Protein AF-A0A2N0NR80-F1 (afdb_monomer_lite)

Organism: NCBI:txid588596

pLDDT: mean 89.09, std 10.94, range [49.19, 98.25]

Sequence (131 aa):
MANRFVSSTKETILEFQNASRNINTDKSNNVWMSLFIKFREARGYSIEIIELDNKTLSDQLEQFLVEIRQSNGHEYKASSLYTGFCALAQGISEIFEKIRVVNLFDISQFKSLHRTLDGHMKSIADQRKNN

InterPro domains:
  IPR057926 QRICH1-like domain [PF25561] (45-122)

Foldseek 3Di:
DDDPDDDDDPVNVVVVVVVVDDPVLVVLLCVLVVLLVVLCVVVVPPDDPLPDDLVRNLVSLLVSLQCDDDPVRHDDALVSSVSSVVSPQVNSQVVNVVPDGDGCPPCVRNVVSVVSSVVVNVVNVVVVVVD

Secondary structure (DSSP, 8-state):
---S--PPPHHHHHHHHHHH--HHHHHHHHHHHHHHHHHHHHTT--S-GGG--HHHHHHHHHHHHHH---TTSPPPPHHHHHHHHHHHHHHHHHHHTTT----TT-TTTSHHHHHHHHHHHHHHHHHTT--

Radius of gyration: 17.57 Å; chains: 1; bounding box: 47×41×37 Å

Structure (mmCIF, N/CA/C/O backbone):
data_AF-A0A2N0NR80-F1
#
_entry.id   AF-A0A2N0NR80-F1
#
loop_
_atom_site.group_PDB
_atom_site.id
_atom_site.type_symbol
_atom_site.label_atom_id
_atom_site.label_alt_id
_atom_site.label_comp_id
_atom_site.label_asym_id
_atom_site.label_entity_id
_atom_site.label_seq_id
_atom_site.pdbx_PDB_ins_code
_atom_site.Cartn_x
_atom_site.Cartn_y
_atom_site.Cartn_z
_atom_site.occupancy
_atom_site.B_iso_or_equiv
_atom_site.auth_seq_id
_atom_site.auth_comp_id
_atom_site.auth_asym_id
_atom_site.auth_atom_id
_atom_site.pdbx_PDB_model_num
ATOM 1 N N . MET A 1 1 ? 30.345 26.026 14.155 1.00 56.59 1 MET A N 1
ATOM 2 C CA . MET A 1 1 ? 29.546 24.869 13.689 1.00 56.59 1 MET A CA 1
ATOM 3 C C . MET A 1 1 ? 28.207 25.396 13.214 1.00 56.59 1 MET A C 1
ATOM 5 O O . MET A 1 1 ? 27.582 26.127 13.970 1.00 56.59 1 MET A O 1
ATOM 9 N N . ALA A 1 2 ? 27.787 25.096 11.984 1.00 71.31 2 ALA A N 1
ATOM 10 C CA . ALA A 1 2 ? 26.439 25.448 11.544 1.00 71.31 2 ALA A CA 1
ATOM 11 C C . ALA A 1 2 ? 25.423 24.637 12.362 1.00 71.31 2 ALA A C 1
ATOM 13 O O . ALA A 1 2 ? 25.539 23.412 12.449 1.00 71.31 2 ALA A O 1
ATOM 14 N N . ASN A 1 3 ? 24.470 25.320 12.997 1.00 79.19 3 ASN A N 1
ATOM 15 C CA . ASN A 1 3 ? 23.375 24.657 13.690 1.00 79.19 3 ASN A CA 1
ATOM 16 C C . ASN A 1 3 ? 22.467 24.003 12.638 1.00 79.19 3 ASN A C 1
ATOM 18 O O . ASN A 1 3 ? 22.016 24.671 11.711 1.00 79.19 3 ASN A O 1
ATOM 22 N N . ARG A 1 4 ? 22.228 22.693 12.764 1.00 86.88 4 ARG A N 1
ATOM 23 C CA . ARG A 1 4 ? 21.366 21.932 11.843 1.00 86.88 4 ARG A CA 1
ATOM 24 C C . ARG A 1 4 ? 19.874 22.227 12.044 1.00 86.88 4 ARG A C 1
ATOM 26 O O . ARG A 1 4 ? 19.065 21.750 11.256 1.00 86.88 4 ARG A O 1
ATOM 33 N N . PHE A 1 5 ? 19.517 22.989 13.080 1.00 85.50 5 PHE A N 1
ATOM 34 C CA . PHE 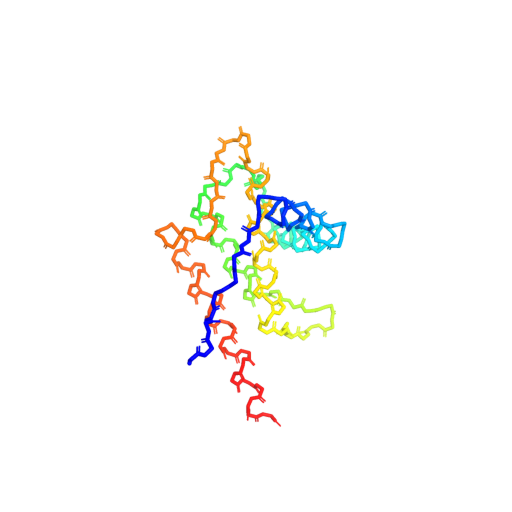A 1 5 ? 18.138 23.292 13.445 1.00 85.50 5 PHE A CA 1
ATOM 35 C C . PHE A 1 5 ? 17.878 24.796 13.430 1.00 85.50 5 PHE A C 1
ATOM 37 O O . PHE A 1 5 ? 18.626 25.576 14.021 1.00 85.50 5 PHE A O 1
ATOM 44 N N . VAL A 1 6 ? 16.780 25.182 12.784 1.00 85.06 6 VAL A N 1
ATOM 45 C CA . VAL A 1 6 ? 16.237 26.542 12.811 1.00 85.06 6 VAL A CA 1
ATOM 46 C C . VAL A 1 6 ? 14.991 26.530 13.693 1.00 85.06 6 VAL A C 1
ATOM 48 O O . V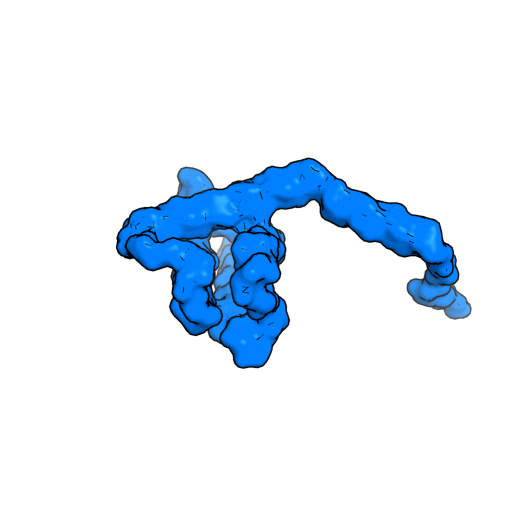AL A 1 6 ? 14.193 25.594 13.629 1.00 85.06 6 VAL A O 1
ATOM 51 N N . SER A 1 7 ? 14.833 27.546 14.539 1.00 84.94 7 SER A N 1
ATOM 52 C CA . SER A 1 7 ? 13.626 27.731 15.347 1.00 84.94 7 SER A CA 1
ATOM 53 C C . 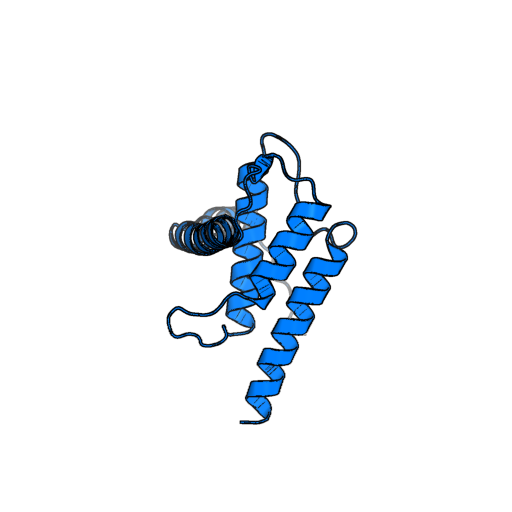SER A 1 7 ? 12.409 27.942 14.443 1.00 84.94 7 SER A C 1
ATOM 55 O O . SER A 1 7 ? 12.429 28.828 13.591 1.00 84.94 7 SER A O 1
ATOM 57 N N . SER A 1 8 ? 11.358 27.149 14.638 1.00 86.69 8 SER A N 1
ATOM 58 C CA . SER A 1 8 ? 10.079 27.273 13.931 1.00 86.69 8 SER A CA 1
ATOM 59 C C . SER A 1 8 ? 9.015 27.913 14.824 1.00 86.69 8 SER A C 1
ATOM 61 O O . SER A 1 8 ? 9.092 27.842 16.053 1.00 86.69 8 SER A O 1
ATOM 63 N N . THR A 1 9 ? 8.016 28.546 14.208 1.00 91.69 9 THR A N 1
ATOM 64 C CA . THR A 1 9 ? 6.840 29.081 14.907 1.00 91.69 9 THR A CA 1
ATOM 65 C C . THR A 1 9 ? 5.643 28.149 14.726 1.00 91.69 9 THR A C 1
ATOM 67 O O . THR A 1 9 ? 5.601 27.318 13.815 1.00 91.69 9 THR A O 1
ATOM 70 N N . LYS A 1 10 ? 4.633 28.294 15.593 1.00 92.31 10 LYS A N 1
ATOM 71 C CA . LYS A 1 10 ? 3.358 27.570 15.444 1.00 92.31 10 LYS A CA 1
ATOM 72 C C . LYS A 1 10 ? 2.669 27.890 14.113 1.00 92.31 10 LYS A C 1
ATOM 74 O O . LYS A 1 10 ? 2.038 27.009 13.543 1.00 92.31 10 LYS A O 1
ATOM 79 N N . GLU A 1 11 ? 2.820 29.118 13.623 1.00 90.94 11 GLU A N 1
ATOM 80 C CA . GLU A 1 11 ? 2.270 29.572 12.341 1.00 90.94 11 GLU A CA 1
ATOM 81 C C . GLU A 1 11 ? 2.907 28.815 11.174 1.00 90.94 11 GLU A C 1
ATOM 83 O O . GLU A 1 11 ? 2.188 28.216 10.384 1.00 90.94 11 GLU A O 1
ATOM 88 N N . THR A 1 12 ? 4.240 28.710 11.134 1.00 89.56 12 THR A N 1
ATOM 89 C CA . THR A 1 12 ? 4.947 27.934 10.101 1.00 89.56 12 THR A CA 1
ATOM 90 C C . THR A 1 12 ? 4.557 26.452 10.120 1.00 89.56 12 THR A C 1
ATOM 92 O O . THR A 1 12 ? 4.426 25.818 9.075 1.00 89.56 12 THR A O 1
ATOM 95 N N . ILE A 1 13 ? 4.334 25.873 11.305 1.00 89.69 13 ILE A N 1
ATOM 96 C CA . ILE A 1 13 ? 3.849 24.488 11.420 1.00 89.69 13 ILE A CA 1
ATOM 97 C C . ILE A 1 13 ? 2.440 24.358 10.825 1.00 89.69 13 ILE A C 1
ATOM 99 O O . ILE A 1 13 ? 2.178 23.415 10.077 1.00 89.69 13 ILE A O 1
ATOM 103 N N . LEU A 1 14 ? 1.546 25.304 11.127 1.00 87.94 14 LEU A N 1
ATOM 104 C CA . LEU A 1 14 ? 0.177 25.312 10.614 1.00 87.94 14 LEU A CA 1
ATOM 105 C C . LEU A 1 14 ? 0.137 25.506 9.089 1.00 87.94 14 LEU A C 1
ATOM 107 O O . LEU A 1 14 ? -0.653 24.856 8.408 1.00 87.94 14 LEU A O 1
ATOM 111 N N . GLU A 1 15 ? 1.018 26.340 8.535 1.00 88.44 15 GLU A N 1
ATOM 112 C CA . GLU A 1 15 ? 1.180 26.507 7.086 1.00 88.44 15 GLU A CA 1
ATOM 113 C C . GLU A 1 15 ? 1.521 25.180 6.401 1.00 88.44 15 GLU A C 1
ATOM 115 O O . GLU A 1 15 ? 0.869 24.811 5.424 1.00 88.44 15 GLU A O 1
ATOM 120 N N . PHE A 1 16 ? 2.477 24.414 6.940 1.00 87.06 16 PHE A N 1
ATOM 121 C CA . PHE A 1 16 ? 2.815 23.098 6.391 1.00 87.06 16 PHE A CA 1
ATOM 122 C C . PHE A 1 16 ? 1.676 22.083 6.530 1.00 87.06 16 PHE A C 1
ATOM 124 O O . PHE A 1 16 ? 1.437 21.302 5.608 1.00 87.06 16 PHE A O 1
ATOM 131 N N . GLN A 1 17 ? 0.942 22.103 7.646 1.00 84.44 17 GLN A N 1
ATOM 132 C CA . GLN A 1 17 ? -0.235 21.248 7.831 1.00 84.44 17 GLN A CA 1
ATOM 133 C C . GLN A 1 17 ? -1.323 21.554 6.794 1.00 84.44 17 GLN A C 1
ATOM 135 O O . GLN A 1 17 ? -1.883 20.632 6.203 1.00 84.44 17 GLN A O 1
ATOM 140 N N . ASN A 1 18 ? -1.573 22.834 6.519 1.00 80.81 18 ASN A N 1
ATOM 141 C CA . ASN A 1 18 ? -2.545 23.260 5.516 1.00 80.81 18 ASN A CA 1
ATOM 142 C C . ASN A 1 18 ? -2.072 22.947 4.088 1.00 80.81 18 ASN A C 1
ATOM 144 O O . ASN A 1 18 ? -2.867 22.507 3.262 1.00 80.81 18 ASN A O 1
ATOM 148 N N . ALA A 1 19 ? -0.776 23.106 3.806 1.00 77.06 19 ALA A N 1
ATOM 149 C CA . ALA A 1 19 ? -0.185 22.806 2.501 1.00 77.06 19 ALA A CA 1
ATOM 150 C C . ALA A 1 19 ? -0.178 21.304 2.158 1.00 77.06 19 ALA A C 1
ATOM 152 O O . ALA A 1 19 ? -0.112 20.947 0.982 1.00 77.06 19 ALA A O 1
ATOM 153 N N . SER A 1 20 ? -0.267 20.427 3.165 1.00 69.88 20 SER A N 1
ATOM 154 C CA . SER A 1 20 ? -0.357 18.970 2.989 1.00 69.88 20 SER A CA 1
ATOM 155 C C . SER A 1 20 ? -1.590 18.548 2.172 1.00 69.88 20 SER A C 1
ATOM 157 O O . SER A 1 20 ? -1.514 17.651 1.329 1.00 69.88 20 SER A O 1
ATOM 159 N N . ARG A 1 21 ? -2.726 19.235 2.364 1.00 60.72 21 ARG A N 1
ATOM 160 C CA . ARG A 1 21 ? -3.968 18.998 1.615 1.00 60.72 21 ARG A CA 1
ATOM 161 C C . ARG A 1 21 ? -3.983 19.837 0.342 1.00 60.72 21 ARG A C 1
ATOM 163 O O . ARG A 1 21 ? -4.522 20.939 0.312 1.00 60.72 21 ARG A O 1
ATOM 170 N N . ASN A 1 22 ? -3.391 19.315 -0.726 1.00 61.94 22 ASN A N 1
ATOM 171 C CA . ASN A 1 22 ? -3.536 19.887 -2.061 1.00 61.94 22 ASN A CA 1
ATOM 172 C C . ASN A 1 22 ? -4.355 18.939 -2.948 1.00 61.94 22 ASN A C 1
ATOM 174 O O . ASN A 1 22 ? -4.178 17.726 -2.897 1.00 61.94 22 ASN A O 1
ATOM 178 N N . ILE A 1 23 ? -5.181 19.508 -3.826 1.00 58.94 23 ILE A N 1
ATOM 179 C CA . ILE A 1 23 ? -6.000 18.838 -4.851 1.00 58.94 23 ILE A CA 1
ATOM 180 C C . ILE A 1 23 ? -5.201 17.790 -5.651 1.00 58.94 23 ILE A C 1
ATOM 182 O O . ILE A 1 23 ? -5.746 16.785 -6.108 1.00 58.94 23 ILE A O 1
ATOM 186 N N . ASN A 1 24 ? -3.900 18.014 -5.846 1.00 57.09 24 ASN A N 1
ATOM 187 C CA . ASN A 1 24 ? -3.026 17.065 -6.540 1.00 57.09 24 ASN A CA 1
ATOM 188 C C . ASN A 1 24 ? -2.796 15.767 -5.744 1.00 57.09 24 ASN A C 1
ATOM 190 O O . ASN A 1 24 ? -2.719 14.695 -6.347 1.00 57.09 24 ASN A O 1
ATOM 194 N N . THR A 1 25 ? -2.731 15.852 -4.414 1.00 57.62 25 THR A N 1
ATOM 195 C CA . THR A 1 25 ? -2.641 14.698 -3.508 1.00 57.62 25 THR A CA 1
ATOM 196 C C . THR A 1 25 ? -3.935 13.888 -3.565 1.00 57.62 25 THR A C 1
ATOM 198 O O . THR A 1 25 ? -3.882 12.682 -3.788 1.00 57.62 25 THR A O 1
ATOM 201 N N . ASP A 1 26 ? -5.093 14.555 -3.531 1.00 64.50 26 ASP A N 1
ATOM 202 C CA . ASP A 1 26 ? -6.405 13.900 -3.643 1.00 64.50 26 ASP A CA 1
ATOM 203 C C . ASP A 1 26 ? -6.566 13.176 -4.990 1.00 64.50 26 ASP A C 1
ATOM 205 O O . ASP A 1 26 ? -7.038 12.041 -5.055 1.00 64.50 26 ASP A O 1
ATOM 209 N N . LYS A 1 27 ? -6.107 13.788 -6.091 1.00 65.44 27 LYS A N 1
ATOM 210 C CA . LYS A 1 27 ? -6.106 13.154 -7.420 1.00 65.44 27 LYS A CA 1
ATOM 211 C C . LYS A 1 27 ? -5.217 11.910 -7.477 1.00 65.44 27 LYS A C 1
ATOM 213 O O . LYS A 1 27 ? -5.640 10.904 -8.038 1.00 65.44 27 LYS A O 1
ATOM 218 N N . SER A 1 28 ? -4.009 11.960 -6.912 1.00 62.59 28 SER A N 1
ATOM 219 C CA . SER A 1 28 ? -3.104 10.800 -6.860 1.00 62.59 28 SER A CA 1
ATOM 220 C C . SER A 1 28 ? -3.685 9.672 -6.003 1.00 62.59 28 SER A C 1
ATOM 222 O O . SER A 1 28 ? -3.654 8.510 -6.414 1.00 62.59 28 SER A O 1
ATOM 224 N N . ASN A 1 29 ? -4.273 10.016 -4.855 1.00 72.88 29 ASN A N 1
ATOM 225 C CA . ASN A 1 29 ? -4.950 9.070 -3.969 1.00 72.88 29 ASN A CA 1
ATOM 226 C C . ASN A 1 29 ? -6.109 8.371 -4.680 1.00 72.88 29 ASN A C 1
ATOM 228 O O . ASN A 1 29 ? -6.187 7.142 -4.679 1.00 72.88 29 ASN A O 1
ATOM 232 N N . ASN A 1 30 ? -6.931 9.138 -5.398 1.00 80.88 30 ASN A N 1
ATOM 233 C CA . ASN A 1 30 ? -8.032 8.602 -6.191 1.00 80.88 30 ASN A CA 1
ATOM 234 C C . ASN A 1 30 ? -7.559 7.662 -7.308 1.00 80.88 30 ASN A C 1
ATOM 236 O O . ASN A 1 30 ? -8.223 6.663 -7.579 1.00 80.88 30 ASN A O 1
ATOM 240 N N . VAL A 1 31 ? -6.410 7.928 -7.941 1.00 90.06 31 VAL A N 1
ATOM 241 C CA . VAL A 1 31 ? -5.869 7.041 -8.985 1.00 90.06 31 VAL A CA 1
ATOM 242 C C . VAL A 1 31 ? -5.453 5.693 -8.403 1.00 90.06 31 VAL A C 1
ATOM 244 O O . VAL A 1 31 ? -5.893 4.662 -8.908 1.00 90.06 31 VAL A O 1
ATOM 247 N N . TRP A 1 32 ? -4.634 5.672 -7.349 1.00 93.94 32 TRP A N 1
ATOM 248 C CA . TRP A 1 32 ? -4.146 4.413 -6.773 1.00 93.94 32 TRP A CA 1
ATOM 249 C C . TRP A 1 32 ? -5.260 3.601 -6.117 1.00 93.94 32 TRP A C 1
ATOM 251 O O . TRP A 1 32 ? -5.322 2.389 -6.318 1.00 93.94 32 TRP A O 1
ATOM 261 N N . MET A 1 33 ? -6.195 4.266 -5.434 1.00 93.88 33 MET A N 1
ATOM 262 C CA . MET A 1 33 ? -7.399 3.609 -4.927 1.00 93.88 33 MET A CA 1
ATOM 263 C C . MET A 1 33 ? -8.255 3.045 -6.063 1.00 93.88 33 MET A C 1
ATOM 265 O O . MET A 1 33 ? -8.665 1.891 -5.993 1.00 93.88 33 MET A O 1
ATOM 269 N N . SER A 1 34 ? -8.479 3.799 -7.146 1.00 94.00 34 SER A N 1
ATOM 270 C CA . SER A 1 34 ? -9.236 3.303 -8.304 1.00 94.00 34 SER A CA 1
ATOM 271 C C . SER A 1 34 ? -8.565 2.095 -8.962 1.00 94.00 34 SER A C 1
ATOM 273 O O . SER A 1 34 ? -9.251 1.140 -9.320 1.00 94.00 34 SER A O 1
ATOM 275 N N . LEU A 1 35 ? -7.234 2.100 -9.094 1.00 96.12 35 LEU A N 1
ATOM 276 C CA . LEU A 1 35 ? -6.479 0.951 -9.600 1.00 96.12 35 LEU A CA 1
ATOM 277 C C . LEU A 1 35 ? -6.643 -0.271 -8.695 1.00 96.12 35 LEU A C 1
ATOM 279 O O . LEU A 1 35 ? -6.857 -1.370 -9.202 1.00 96.12 35 LEU A O 1
ATOM 283 N N . PHE A 1 36 ? -6.596 -0.083 -7.375 1.00 96.56 36 PHE A N 1
ATOM 284 C CA . PHE A 1 36 ? -6.801 -1.175 -6.432 1.00 96.56 36 PHE A CA 1
ATOM 285 C C . PHE A 1 36 ? -8.227 -1.733 -6.499 1.00 96.56 36 PHE A C 1
ATOM 287 O O . PHE A 1 36 ? -8.398 -2.946 -6.568 1.00 96.56 36 PHE A O 1
ATOM 294 N N . ILE A 1 37 ? -9.254 -0.883 -6.572 1.00 94.81 37 ILE A N 1
ATOM 295 C CA . ILE A 1 37 ? -10.644 -1.336 -6.736 1.00 94.81 37 ILE A CA 1
ATOM 296 C C . ILE A 1 37 ? -10.824 -2.118 -8.044 1.00 94.81 37 ILE A C 1
ATOM 298 O O . ILE A 1 37 ? -11.348 -3.227 -8.010 1.00 94.81 37 ILE A O 1
ATOM 302 N N . LYS A 1 38 ? -10.295 -1.621 -9.169 1.00 95.94 38 LYS A N 1
ATOM 303 C CA . LYS A 1 38 ? -10.325 -2.346 -10.453 1.00 95.94 38 LYS A CA 1
ATOM 304 C C . LYS A 1 38 ? -9.600 -3.685 -10.390 1.00 95.94 38 LYS A C 1
ATOM 306 O O . LYS A 1 38 ? -10.056 -4.663 -10.973 1.00 95.94 38 LYS A O 1
ATOM 311 N N . PHE A 1 39 ? -8.472 -3.745 -9.685 1.00 97.44 39 PHE A N 1
ATOM 312 C CA . PHE A 1 39 ? -7.781 -5.005 -9.427 1.00 97.44 39 PHE A CA 1
ATOM 313 C C . PHE A 1 39 ? -8.680 -5.977 -8.654 1.00 97.44 39 PHE A C 1
ATOM 315 O O . PHE A 1 39 ? -8.778 -7.145 -9.030 1.00 97.44 39 PHE A O 1
ATOM 322 N N . ARG A 1 40 ? -9.385 -5.503 -7.618 1.00 96.88 40 ARG A N 1
ATOM 323 C CA . ARG A 1 40 ? -10.301 -6.344 -6.838 1.00 96.88 40 ARG A CA 1
ATOM 324 C C . ARG A 1 40 ? -11.462 -6.871 -7.680 1.00 96.88 40 ARG A C 1
ATOM 326 O O . ARG A 1 40 ? -11.776 -8.056 -7.597 1.00 96.88 40 ARG A O 1
ATOM 333 N N . GLU A 1 41 ? -12.036 -6.021 -8.528 1.00 96.12 41 GLU A N 1
ATOM 334 C CA . GLU A 1 41 ? -13.069 -6.399 -9.499 1.00 96.12 41 GLU A CA 1
ATOM 335 C C . GLU A 1 41 ? -12.554 -7.464 -10.478 1.00 96.12 41 GLU A C 1
ATOM 337 O O . GLU A 1 41 ? -13.193 -8.498 -10.661 1.00 96.12 41 GLU A O 1
ATOM 342 N N . ALA A 1 42 ? -11.360 -7.268 -11.048 1.00 96.56 42 ALA A N 1
ATOM 343 C CA . ALA A 1 42 ? -10.748 -8.209 -11.988 1.00 96.56 42 ALA A CA 1
ATOM 344 C C . ALA A 1 42 ? -10.424 -9.577 -11.357 1.00 96.56 42 ALA A C 1
ATOM 346 O O . ALA A 1 42 ? -10.440 -10.597 -12.045 1.00 96.56 42 ALA A O 1
ATOM 347 N N . ARG A 1 43 ? -10.142 -9.612 -10.049 1.00 95.69 43 ARG A N 1
ATOM 348 C CA . ARG A 1 43 ? -9.920 -10.844 -9.274 1.00 95.69 43 ARG A CA 1
ATOM 349 C C . ARG A 1 43 ? -11.209 -11.473 -8.737 1.00 95.69 43 ARG A C 1
ATOM 351 O O . ARG A 1 43 ? -11.145 -12.547 -8.146 1.00 95.69 43 ARG A O 1
ATOM 358 N N . GLY A 1 44 ? -12.365 -10.848 -8.965 1.00 95.00 44 GLY A N 1
ATOM 359 C CA . GLY A 1 44 ? -13.663 -11.361 -8.531 1.00 95.00 44 GLY A CA 1
ATOM 360 C C . GLY A 1 44 ? -13.885 -11.283 -7.019 1.00 95.00 44 GLY A C 1
ATOM 361 O O . GLY A 1 44 ? -14.654 -12.078 -6.478 1.00 95.00 44 GLY A O 1
ATOM 362 N N . TYR A 1 45 ? -13.222 -10.358 -6.316 1.00 94.94 45 TYR A N 1
ATOM 363 C CA . TYR A 1 45 ? -13.466 -10.158 -4.887 1.00 94.94 45 TYR A CA 1
ATOM 364 C C . TYR A 1 45 ? -14.838 -9.510 -4.675 1.00 94.94 45 TYR A C 1
ATOM 366 O O . TYR A 1 45 ? -15.035 -8.338 -4.982 1.00 94.94 45 TYR A O 1
ATOM 374 N N . SER A 1 46 ? -15.780 -10.286 -4.140 1.00 89.31 46 SER A N 1
ATOM 375 C CA . SER A 1 46 ? -17.174 -9.874 -3.936 1.00 89.31 46 SER A CA 1
ATOM 376 C C . SER A 1 46 ? -17.429 -9.145 -2.616 1.00 89.31 46 SER A C 1
ATOM 378 O O . SER A 1 46 ? -18.392 -8.393 -2.519 1.00 89.31 46 SER A O 1
ATOM 380 N N . ILE A 1 47 ? -16.585 -9.366 -1.605 1.00 93.12 47 ILE A N 1
ATOM 381 C CA . ILE A 1 47 ? -16.705 -8.723 -0.289 1.00 93.12 47 ILE A CA 1
ATOM 382 C C . ILE A 1 47 ? -16.314 -7.249 -0.419 1.00 93.12 47 ILE A C 1
ATOM 384 O O . ILE A 1 47 ? -15.305 -6.930 -1.057 1.00 93.12 47 ILE A O 1
ATOM 388 N N . GLU A 1 48 ? -17.067 -6.335 0.189 1.00 91.88 48 GLU A N 1
ATOM 389 C CA . GLU A 1 48 ? -16.718 -4.915 0.156 1.00 91.88 48 GLU A CA 1
ATOM 390 C C . GLU A 1 48 ? -15.396 -4.646 0.882 1.00 91.88 48 GLU A C 1
ATOM 392 O O . GLU A 1 48 ? -15.032 -5.332 1.836 1.00 91.88 48 GLU A O 1
ATOM 397 N N . ILE A 1 49 ? -14.641 -3.633 0.438 1.00 92.50 49 ILE A N 1
ATOM 398 C CA . ILE A 1 49 ? -13.328 -3.339 1.035 1.00 92.50 49 ILE A CA 1
ATOM 399 C C . ILE A 1 49 ? -13.444 -3.081 2.542 1.00 92.50 49 ILE A C 1
ATOM 401 O O . ILE A 1 49 ? -12.605 -3.560 3.295 1.00 92.50 49 ILE A O 1
ATOM 405 N N . ILE A 1 50 ? -14.506 -2.393 2.971 1.00 92.00 50 ILE A N 1
ATOM 406 C CA . ILE A 1 50 ? -14.770 -2.032 4.368 1.00 92.00 50 ILE A CA 1
ATOM 407 C C . ILE A 1 50 ? -15.049 -3.237 5.275 1.00 92.00 50 ILE A C 1
ATOM 409 O O . ILE A 1 50 ? -14.877 -3.146 6.491 1.00 92.00 50 ILE A O 1
ATOM 413 N N . GLU A 1 51 ? -15.452 -4.365 4.695 1.00 93.56 51 GLU A N 1
ATOM 414 C CA . GLU A 1 51 ? -15.786 -5.591 5.423 1.00 93.56 51 GLU A CA 1
ATOM 415 C C . GLU A 1 51 ? -14.581 -6.525 5.581 1.00 93.56 51 GLU A C 1
ATOM 417 O O . GLU A 1 51 ? -14.626 -7.467 6.372 1.00 93.56 51 GLU A O 1
ATOM 422 N N . LEU A 1 52 ? -13.482 -6.273 4.863 1.00 94.44 52 LEU A N 1
ATOM 423 C CA . LEU A 1 52 ? -12.278 -7.094 4.966 1.00 94.44 52 LEU A CA 1
ATOM 424 C C . LEU A 1 52 ? -11.670 -6.983 6.361 1.00 94.44 52 LEU A C 1
ATOM 426 O O . LEU A 1 52 ? -11.634 -5.895 6.933 1.00 94.44 52 LEU A O 1
ATOM 430 N N . ASP A 1 53 ? -11.112 -8.070 6.889 1.00 94.19 53 ASP A N 1
ATOM 431 C CA . ASP A 1 53 ? -10.188 -8.008 8.023 1.00 94.19 53 ASP A CA 1
ATOM 432 C C . ASP A 1 53 ? -8.784 -7.537 7.581 1.00 94.19 53 ASP A C 1
ATOM 434 O O . ASP A 1 53 ? -8.476 -7.446 6.389 1.00 94.19 53 ASP A O 1
ATOM 438 N N . ASN A 1 54 ? -7.914 -7.199 8.540 1.00 93.75 54 ASN A N 1
ATOM 439 C CA . ASN A 1 54 ? -6.582 -6.664 8.222 1.00 93.75 54 ASN A CA 1
ATOM 440 C C . ASN A 1 54 ? -5.702 -7.677 7.474 1.00 93.75 54 ASN A C 1
ATOM 442 O O . ASN A 1 54 ? -4.871 -7.274 6.663 1.00 93.75 54 ASN A O 1
ATOM 446 N N . LYS A 1 55 ? -5.900 -8.979 7.709 1.00 94.75 55 LYS A N 1
ATOM 447 C CA . LYS A 1 55 ? -5.126 -10.037 7.055 1.00 94.75 55 LYS A CA 1
ATOM 448 C C . LYS A 1 55 ? -5.491 -10.138 5.576 1.00 94.75 55 LYS A C 1
ATOM 450 O O . LYS A 1 55 ? -4.622 -10.037 4.722 1.00 94.75 55 LYS A O 1
ATOM 455 N N . THR A 1 56 ? -6.779 -10.249 5.280 1.00 96.06 56 THR A N 1
ATOM 456 C CA . THR A 1 56 ? -7.316 -10.338 3.920 1.00 96.06 56 THR A CA 1
ATOM 457 C C . THR A 1 56 ? -7.019 -9.063 3.136 1.00 96.06 56 THR A C 1
ATOM 459 O O . THR A 1 56 ? -6.675 -9.123 1.957 1.00 96.06 56 THR A O 1
ATOM 462 N N . LEU A 1 57 ? -7.099 -7.901 3.792 1.00 96.50 57 LEU A N 1
ATOM 463 C CA . LEU A 1 57 ? -6.681 -6.636 3.198 1.00 96.50 57 LEU A CA 1
ATOM 464 C C . LEU A 1 57 ? -5.183 -6.641 2.847 1.00 96.50 57 LEU A C 1
ATOM 466 O O . LEU A 1 57 ? -4.831 -6.246 1.738 1.00 96.50 57 LEU A O 1
ATOM 470 N N . SER A 1 58 ? -4.318 -7.115 3.754 1.00 97.12 58 SER A N 1
ATOM 471 C CA . SER A 1 58 ? -2.876 -7.260 3.497 1.00 97.12 58 SER A CA 1
ATOM 472 C C . SER A 1 58 ? -2.615 -8.174 2.302 1.00 97.12 58 SER A C 1
ATOM 474 O O . SER A 1 58 ? -1.923 -7.767 1.374 1.00 97.12 58 SER A O 1
ATOM 476 N N . ASP A 1 59 ? -3.236 -9.355 2.270 1.00 97.38 59 ASP A N 1
ATOM 477 C CA . ASP A 1 59 ? -3.056 -10.340 1.199 1.00 97.38 59 ASP A CA 1
ATOM 478 C C . ASP A 1 59 ? -3.457 -9.766 -0.175 1.00 97.38 59 ASP A C 1
ATOM 480 O O . ASP A 1 59 ? -2.747 -9.944 -1.168 1.00 97.38 59 ASP A O 1
ATOM 484 N N . GLN A 1 60 ? -4.573 -9.027 -0.244 1.00 97.94 60 GLN A N 1
ATOM 485 C CA . GLN A 1 60 ? -5.019 -8.378 -1.484 1.00 97.94 60 GLN A CA 1
ATOM 486 C C . GLN A 1 60 ? -4.079 -7.246 -1.920 1.00 97.94 60 GLN A C 1
ATOM 488 O O . GLN A 1 60 ? -3.812 -7.099 -3.113 1.00 97.94 60 GLN A O 1
ATOM 493 N N . LEU A 1 61 ? -3.564 -6.451 -0.978 1.00 97.94 61 LEU A N 1
ATOM 494 C CA . LEU A 1 61 ? -2.614 -5.372 -1.267 1.00 97.94 61 LEU A CA 1
ATOM 495 C C . LEU A 1 61 ? -1.250 -5.905 -1.713 1.00 97.94 61 LEU A C 1
ATOM 497 O O . LEU A 1 61 ? -0.638 -5.339 -2.614 1.00 97.94 61 LEU A O 1
ATOM 501 N N . GLU A 1 62 ? -0.782 -6.999 -1.117 1.00 98.25 62 GLU A N 1
ATOM 502 C CA . GLU A 1 62 ? 0.462 -7.668 -1.499 1.00 98.25 62 GLU A CA 1
ATOM 503 C C . GLU A 1 62 ? 0.409 -8.141 -2.952 1.00 98.25 62 GLU A C 1
ATOM 505 O O . GLU A 1 62 ? 1.314 -7.839 -3.732 1.00 98.25 62 GLU A O 1
ATOM 510 N N . GLN A 1 63 ? -0.681 -8.810 -3.340 1.00 98.12 63 GLN A N 1
ATOM 511 C CA . GLN A 1 63 ? -0.899 -9.220 -4.728 1.00 98.12 63 GLN A CA 1
ATOM 512 C C . GLN A 1 63 ? -0.971 -8.010 -5.661 1.00 98.12 63 GLN A C 1
ATOM 514 O O . GLN A 1 63 ? -0.291 -7.979 -6.686 1.00 98.12 63 GLN A O 1
ATOM 519 N N . PHE A 1 64 ? -1.741 -6.986 -5.285 1.00 98.12 64 PHE A N 1
ATOM 520 C CA . PHE A 1 64 ? -1.863 -5.768 -6.080 1.00 98.12 64 PHE A CA 1
ATOM 521 C C . PHE A 1 64 ? -0.503 -5.114 -6.348 1.00 98.12 64 PHE A C 1
ATOM 523 O O . PHE A 1 64 ? -0.195 -4.795 -7.495 1.00 98.12 64 PHE A O 1
ATOM 530 N N . LEU A 1 65 ? 0.326 -4.935 -5.315 1.00 97.12 65 LEU A N 1
ATOM 531 C CA . LEU A 1 65 ? 1.624 -4.272 -5.447 1.00 97.12 65 LEU A CA 1
ATOM 532 C C . LEU A 1 65 ? 2.573 -5.031 -6.376 1.00 97.12 65 LEU A C 1
ATOM 534 O O . LEU A 1 65 ? 3.295 -4.395 -7.134 1.00 97.12 65 LEU A O 1
ATOM 538 N N . VAL A 1 66 ? 2.538 -6.364 -6.364 1.00 96.69 66 VAL A N 1
ATOM 539 C CA . VAL A 1 66 ? 3.374 -7.194 -7.244 1.00 96.69 66 VAL A CA 1
ATOM 540 C C . VAL A 1 66 ? 2.878 -7.173 -8.690 1.00 96.69 66 VAL A C 1
ATOM 542 O O . VAL A 1 66 ? 3.682 -7.212 -9.626 1.00 96.69 66 VAL A O 1
ATOM 545 N N . GLU A 1 67 ? 1.565 -7.115 -8.897 1.00 96.50 67 GLU A N 1
ATOM 546 C CA . GLU A 1 67 ? 0.942 -7.244 -10.217 1.00 96.50 67 GLU A CA 1
ATOM 547 C C . GLU A 1 67 ? 0.751 -5.919 -10.953 1.00 96.50 67 GLU A C 1
ATOM 549 O O . GLU A 1 67 ? 0.626 -5.909 -12.178 1.00 96.50 67 GLU A O 1
ATOM 554 N N . ILE A 1 68 ? 0.735 -4.793 -10.240 1.00 95.75 68 ILE A N 1
ATOM 555 C CA . ILE A 1 68 ? 0.431 -3.504 -10.850 1.00 95.75 68 ILE A CA 1
ATOM 556 C C . ILE A 1 68 ? 1.486 -3.120 -11.896 1.00 95.75 68 ILE A C 1
ATOM 558 O O . ILE A 1 68 ? 2.696 -3.148 -11.657 1.00 95.75 68 ILE A O 1
ATOM 562 N N . ARG A 1 69 ? 1.024 -2.761 -13.092 1.00 95.06 69 ARG A N 1
ATOM 563 C CA . ARG A 1 69 ? 1.847 -2.281 -14.208 1.00 95.06 69 ARG A CA 1
ATOM 564 C C . ARG A 1 69 ? 1.285 -0.973 -14.733 1.00 95.06 69 ARG A C 1
ATOM 566 O O . ARG A 1 69 ? 0.108 -0.666 -14.548 1.00 95.06 69 ARG A O 1
ATOM 573 N N . GLN A 1 70 ? 2.140 -0.195 -15.384 1.00 93.75 70 GLN A N 1
ATOM 574 C CA . GLN A 1 70 ? 1.695 0.958 -16.156 1.00 93.75 70 GLN A CA 1
ATOM 575 C C . GLN A 1 70 ? 0.773 0.499 -17.293 1.00 93.75 70 GLN A C 1
ATOM 577 O O . GLN A 1 70 ? 0.784 -0.665 -17.692 1.00 93.75 70 GLN A O 1
ATOM 582 N N . SER A 1 71 ? 0.007 1.422 -17.874 1.00 90.06 71 SER A N 1
ATOM 583 C CA . SER A 1 71 ? -0.902 1.120 -18.993 1.00 90.06 71 SER A CA 1
ATOM 584 C C . SER A 1 71 ? -0.203 0.530 -20.226 1.00 90.06 71 SER A C 1
ATOM 586 O O . SER A 1 71 ? -0.837 -0.161 -21.014 1.00 90.06 71 SER A O 1
ATOM 588 N N . ASN A 1 72 ? 1.098 0.778 -20.387 1.00 91.62 72 ASN A N 1
ATOM 589 C CA . ASN A 1 72 ? 1.947 0.205 -21.436 1.00 91.62 72 ASN A CA 1
ATOM 590 C C . ASN A 1 72 ? 2.551 -1.168 -21.062 1.00 91.62 72 ASN A C 1
ATOM 592 O O . ASN A 1 72 ? 3.371 -1.692 -21.808 1.00 91.62 72 ASN A O 1
ATOM 596 N N . GLY A 1 73 ? 2.191 -1.736 -19.906 1.00 91.75 73 GLY A N 1
ATOM 597 C CA . GLY A 1 73 ? 2.692 -3.018 -19.407 1.00 91.75 73 GLY A CA 1
ATOM 598 C C . GLY A 1 73 ? 4.044 -2.954 -18.689 1.00 91.75 73 GLY A C 1
ATOM 599 O O . GLY A 1 73 ? 4.481 -3.964 -18.139 1.00 91.75 73 GLY A O 1
ATOM 600 N N . HIS A 1 74 ? 4.709 -1.795 -18.641 1.00 91.81 74 HIS A N 1
ATOM 601 C CA . HIS A 1 74 ? 5.994 -1.658 -17.958 1.00 91.81 74 HIS A CA 1
ATOM 602 C C . HIS A 1 74 ? 5.858 -1.532 -16.436 1.00 91.81 74 HIS A C 1
ATOM 604 O O . HIS A 1 74 ? 4.844 -1.081 -15.895 1.00 91.81 74 HIS A O 1
ATOM 610 N N . GLU A 1 75 ? 6.936 -1.898 -15.744 1.00 93.38 75 GLU A N 1
ATOM 611 C CA . GLU A 1 75 ? 7.085 -1.708 -14.302 1.00 93.38 75 GLU A CA 1
ATOM 612 C C . GLU A 1 75 ? 7.044 -0.224 -13.915 1.00 93.38 75 GLU A C 1
ATOM 614 O O . GLU A 1 75 ? 7.560 0.664 -14.608 1.00 93.38 75 GLU A O 1
ATOM 619 N N . TYR A 1 76 ? 6.471 0.054 -12.746 1.00 94.06 76 TYR A N 1
ATOM 620 C CA . TYR A 1 76 ? 6.588 1.371 -12.131 1.00 94.06 76 TYR A CA 1
ATOM 621 C C . TYR A 1 76 ? 8.019 1.634 -11.651 1.00 94.06 76 TYR A C 1
ATOM 623 O O . TYR A 1 76 ? 8.808 0.729 -11.394 1.00 94.06 76 TYR A O 1
ATOM 631 N N . LYS A 1 77 ? 8.381 2.914 -11.496 1.00 94.00 77 LYS A N 1
ATOM 632 C CA . LYS A 1 77 ? 9.604 3.258 -10.757 1.00 94.00 77 LYS A CA 1
ATOM 633 C C . LYS A 1 77 ? 9.396 2.889 -9.285 1.00 94.00 77 LYS A C 1
ATOM 635 O 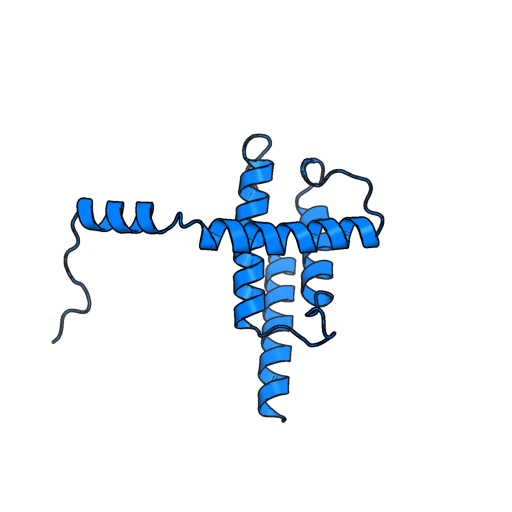O . LYS A 1 77 ? 8.312 3.137 -8.767 1.00 94.00 77 LYS A O 1
ATOM 640 N N . ALA A 1 78 ? 10.443 2.428 -8.598 1.00 93.88 78 ALA A N 1
ATOM 641 C CA . ALA A 1 78 ? 10.382 2.144 -7.160 1.00 93.88 78 ALA A CA 1
ATOM 642 C C . ALA A 1 78 ? 9.805 3.322 -6.346 1.00 93.88 78 ALA A C 1
ATOM 644 O O . ALA A 1 78 ? 8.925 3.132 -5.516 1.00 93.88 78 ALA A O 1
ATOM 645 N N . SER A 1 79 ? 10.212 4.559 -6.661 1.00 92.88 79 SER A N 1
ATOM 646 C CA . SER A 1 79 ? 9.659 5.761 -6.024 1.00 92.88 79 SER A CA 1
ATOM 647 C C . SER A 1 79 ? 8.161 5.947 -6.279 1.00 92.88 79 SER A C 1
ATOM 649 O O . SER A 1 79 ? 7.430 6.300 -5.363 1.00 92.88 79 SER A O 1
ATOM 651 N N . SER A 1 80 ? 7.687 5.681 -7.499 1.00 93.06 80 SER A N 1
ATOM 652 C CA . SER A 1 80 ? 6.262 5.756 -7.839 1.00 93.06 80 SER A CA 1
ATOM 653 C C . SER A 1 80 ? 5.448 4.681 -7.124 1.00 93.06 80 SER A C 1
ATOM 655 O O . SER A 1 80 ? 4.339 4.972 -6.690 1.00 93.06 80 SER A O 1
ATOM 657 N N . LEU A 1 81 ? 6.001 3.472 -6.974 1.00 94.38 81 LEU A N 1
ATOM 658 C CA . LEU A 1 81 ? 5.362 2.386 -6.231 1.00 94.38 81 LEU A CA 1
ATOM 659 C C . LEU A 1 81 ? 5.224 2.744 -4.744 1.00 94.38 81 LEU A C 1
ATOM 661 O O . LEU A 1 81 ? 4.147 2.589 -4.178 1.00 94.38 81 LEU A O 1
ATOM 665 N N . TYR A 1 82 ? 6.269 3.319 -4.138 1.00 95.19 82 TYR A N 1
ATOM 666 C CA . TYR A 1 82 ? 6.207 3.816 -2.760 1.00 95.19 82 TYR A CA 1
ATOM 667 C C . TYR A 1 82 ? 5.180 4.943 -2.591 1.00 95.19 82 TYR A C 1
ATOM 669 O O . TYR A 1 82 ? 4.370 4.914 -1.668 1.00 95.19 82 TYR A O 1
ATOM 677 N N . THR A 1 83 ? 5.157 5.919 -3.507 1.00 92.94 83 THR A N 1
ATOM 678 C CA . THR A 1 83 ? 4.128 6.971 -3.499 1.00 92.94 83 THR A CA 1
ATOM 679 C C . THR A 1 83 ? 2.722 6.382 -3.625 1.00 92.94 83 THR A C 1
ATOM 681 O O . THR A 1 83 ? 1.814 6.837 -2.934 1.00 92.94 83 THR A O 1
ATOM 684 N N . GLY A 1 84 ? 2.545 5.349 -4.454 1.00 94.12 84 GLY A N 1
ATOM 685 C CA . GLY A 1 84 ? 1.287 4.618 -4.571 1.00 94.12 84 GLY A CA 1
ATOM 686 C C . GLY A 1 84 ? 0.877 3.907 -3.287 1.00 94.12 84 GLY A C 1
ATOM 687 O O . GLY A 1 84 ? -0.279 3.990 -2.885 1.00 94.12 84 GLY A O 1
ATOM 688 N N . PHE A 1 85 ? 1.826 3.282 -2.590 1.00 95.81 85 PHE A N 1
ATOM 689 C CA . PHE A 1 85 ? 1.576 2.686 -1.280 1.00 95.81 85 PHE A CA 1
ATOM 690 C C . PHE A 1 85 ? 1.123 3.725 -0.244 1.00 95.81 85 PHE A C 1
ATOM 692 O O . PHE A 1 85 ? 0.140 3.495 0.454 1.00 95.81 85 PHE A O 1
ATOM 699 N N . CYS A 1 86 ? 1.773 4.892 -0.174 1.00 93.38 86 CYS A N 1
ATOM 700 C CA . CYS A 1 86 ? 1.344 5.971 0.722 1.00 93.38 86 CYS A CA 1
ATOM 701 C C . CYS A 1 86 ? -0.078 6.458 0.400 1.00 93.38 86 CYS A C 1
ATOM 703 O O . CYS A 1 86 ? -0.879 6.665 1.310 1.00 93.38 86 CYS A O 1
ATOM 705 N N . ALA A 1 87 ? -0.397 6.596 -0.889 1.00 92.06 87 ALA A N 1
ATOM 706 C CA . ALA A 1 87 ? -1.728 6.962 -1.362 1.00 92.06 87 ALA A CA 1
ATOM 707 C C . ALA A 1 87 ? -2.796 5.926 -0.963 1.00 92.06 87 ALA A C 1
ATOM 709 O O . ALA A 1 87 ? -3.868 6.295 -0.486 1.00 92.06 87 ALA A O 1
ATOM 710 N N . LEU A 1 88 ? -2.486 4.631 -1.094 1.00 94.50 88 LEU A N 1
ATOM 711 C CA . LEU A 1 88 ? -3.348 3.541 -0.627 1.00 94.50 88 LEU A CA 1
ATOM 712 C C . LEU A 1 88 ? -3.525 3.563 0.891 1.00 94.50 88 LEU A C 1
ATOM 714 O O . LEU A 1 88 ? -4.645 3.430 1.369 1.00 94.50 88 LEU A O 1
ATOM 718 N N . ALA A 1 89 ? -2.444 3.753 1.652 1.00 94.25 89 ALA A N 1
ATOM 719 C CA . ALA A 1 89 ? -2.495 3.815 3.110 1.00 94.25 89 ALA A CA 1
ATOM 720 C C . ALA A 1 89 ? -3.411 4.940 3.598 1.00 94.25 89 ALA A C 1
ATOM 722 O O . ALA A 1 89 ? -4.216 4.723 4.503 1.00 94.25 89 ALA A O 1
ATOM 723 N N . GLN A 1 90 ? -3.333 6.108 2.959 1.00 91.25 90 GLN A N 1
ATOM 724 C CA . GLN A 1 90 ? -4.233 7.215 3.244 1.00 91.25 90 GLN A CA 1
ATOM 725 C C . GLN A 1 90 ? -5.681 6.881 2.854 1.00 91.25 90 GLN A C 1
ATOM 727 O O . GLN A 1 90 ? -6.563 6.956 3.705 1.00 91.25 90 GLN A O 1
ATOM 732 N N . GLY A 1 91 ? -5.928 6.462 1.608 1.00 91.62 91 GLY A N 1
ATOM 733 C CA . GLY A 1 91 ? -7.284 6.184 1.120 1.00 91.62 91 GLY A CA 1
ATOM 734 C C . GLY A 1 91 ? -7.991 5.065 1.892 1.00 91.62 91 GLY A C 1
ATOM 735 O O . GLY A 1 91 ? -9.181 5.157 2.179 1.00 91.62 91 GLY A O 1
ATOM 736 N N . ILE A 1 92 ? -7.254 4.031 2.301 1.00 92.81 92 ILE A N 1
ATOM 737 C CA . ILE A 1 92 ? -7.768 2.973 3.175 1.00 92.81 92 ILE A CA 1
ATOM 738 C C . ILE A 1 92 ? -8.078 3.535 4.562 1.00 92.81 92 ILE A C 1
ATOM 740 O O . ILE A 1 92 ? -9.170 3.303 5.070 1.00 92.81 92 ILE A O 1
ATOM 744 N N . SER A 1 93 ? -7.175 4.307 5.171 1.00 91.88 93 SER A N 1
ATOM 745 C CA . SER A 1 93 ? -7.451 4.906 6.482 1.00 91.88 93 SER A CA 1
ATOM 746 C C . SER A 1 93 ? -8.702 5.793 6.462 1.00 91.88 93 SER A C 1
ATOM 748 O O . SER A 1 93 ? -9.468 5.766 7.421 1.00 91.88 93 SER A O 1
ATOM 750 N N . GLU A 1 94 ? -8.926 6.550 5.384 1.00 89.88 94 GLU A N 1
ATOM 751 C CA . GLU A 1 94 ? -10.102 7.413 5.204 1.00 89.88 94 GLU A CA 1
ATOM 752 C C . GLU A 1 94 ? -11.393 6.598 5.022 1.00 89.88 94 GLU A C 1
ATOM 754 O O . GLU A 1 94 ? -12.402 6.876 5.668 1.00 89.88 94 GLU A O 1
ATOM 759 N N . ILE A 1 95 ? -11.367 5.543 4.200 1.00 89.94 95 ILE A N 1
ATOM 760 C CA . ILE A 1 95 ? -12.528 4.663 3.982 1.00 89.94 95 ILE A CA 1
ATOM 761 C C . ILE A 1 95 ? -12.946 3.949 5.275 1.00 89.94 95 ILE A C 1
ATOM 763 O O . ILE A 1 95 ? -14.138 3.778 5.537 1.00 89.94 95 ILE A O 1
ATOM 767 N N . PHE A 1 96 ? -11.977 3.539 6.094 1.00 89.38 96 PHE A N 1
ATOM 768 C CA . PHE A 1 96 ? -12.232 2.816 7.338 1.00 89.38 96 PHE A CA 1
ATOM 769 C C . PHE A 1 96 ? -12.473 3.724 8.552 1.00 89.38 96 PHE A C 1
ATOM 771 O O . PHE A 1 96 ? -12.890 3.207 9.587 1.00 89.38 96 PHE A O 1
ATOM 778 N N . GLU A 1 97 ? -12.281 5.046 8.449 1.00 87.56 97 GLU A N 1
ATOM 779 C CA . GLU A 1 97 ? -12.268 5.992 9.583 1.00 87.56 97 GLU A CA 1
ATOM 780 C C . GLU A 1 97 ? -13.480 5.849 10.524 1.00 87.56 97 GLU A C 1
ATOM 782 O O . GLU A 1 97 ? -13.342 5.921 11.744 1.00 87.56 97 GLU A O 1
ATOM 787 N N . LYS A 1 98 ? -14.671 5.593 9.968 1.00 87.75 98 LYS A N 1
ATOM 788 C CA . LYS A 1 98 ? -15.926 5.452 10.731 1.00 87.75 98 LYS A CA 1
ATOM 789 C C . LYS A 1 98 ? -16.185 4.045 11.282 1.00 87.75 98 LYS A C 1
ATOM 791 O O . LYS A 1 98 ? -17.157 3.853 12.006 1.00 87.75 98 LYS A O 1
ATOM 796 N N . ILE A 1 99 ? -15.362 3.070 10.908 1.00 90.12 99 ILE A N 1
ATOM 797 C CA . ILE A 1 99 ? -15.564 1.642 11.185 1.00 90.12 99 ILE A CA 1
ATOM 798 C C . ILE A 1 99 ? -14.492 1.148 12.154 1.00 90.12 99 ILE A C 1
ATOM 800 O O . ILE A 1 99 ? -14.812 0.589 13.201 1.00 90.12 99 ILE A O 1
ATOM 804 N N . ARG A 1 100 ? -13.213 1.349 11.812 1.00 91.31 100 ARG A N 1
ATOM 805 C CA . ARG A 1 100 ? -12.065 1.004 12.656 1.00 91.31 100 ARG A CA 1
ATOM 806 C C . ARG A 1 100 ? -10.802 1.719 12.191 1.00 91.31 100 ARG A C 1
ATOM 808 O O . ARG A 1 100 ? -10.668 2.096 11.035 1.00 91.31 100 ARG A O 1
ATOM 815 N N . VAL A 1 101 ? -9.816 1.809 13.075 1.00 90.56 101 VAL A N 1
ATOM 816 C CA . VAL A 1 101 ? -8.502 2.343 12.707 1.00 90.56 101 VAL A CA 1
ATOM 817 C C . VAL A 1 101 ? -7.730 1.297 11.901 1.00 90.56 101 VAL A C 1
ATOM 819 O O . VAL A 1 101 ? -7.420 0.219 12.410 1.00 90.56 101 VAL A O 1
ATOM 822 N N . VAL A 1 102 ? -7.396 1.625 10.653 1.00 93.31 102 VAL A N 1
ATOM 823 C CA . VAL A 1 102 ? -6.486 0.840 9.809 1.00 93.31 102 VAL A CA 1
ATOM 824 C C . VAL A 1 102 ? -5.268 1.695 9.488 1.00 93.31 102 VAL A C 1
ATOM 826 O O . VAL A 1 102 ? -5.369 2.686 8.775 1.00 93.31 102 VAL A O 1
ATOM 829 N N . ASN A 1 103 ? -4.107 1.298 10.009 1.00 93.69 103 ASN A N 1
ATOM 830 C CA . ASN A 1 103 ? -2.835 1.955 9.728 1.00 93.69 103 ASN A CA 1
ATOM 831 C C . ASN A 1 103 ? -1.904 0.986 8.995 1.00 93.69 103 ASN A C 1
ATOM 833 O O . ASN A 1 103 ? -1.276 0.138 9.627 1.00 93.69 103 ASN A O 1
ATOM 837 N N . LEU A 1 104 ? -1.773 1.133 7.673 1.00 95.50 104 LEU A N 1
ATOM 838 C CA . LEU A 1 104 ? -0.887 0.272 6.878 1.00 95.50 104 LEU A CA 1
ATOM 839 C C . LEU A 1 104 ? 0.601 0.443 7.221 1.00 95.50 104 LEU A C 1
ATOM 841 O O . LEU A 1 104 ? 1.408 -0.411 6.863 1.00 95.50 104 LEU A O 1
ATOM 845 N N . PHE A 1 105 ? 0.990 1.510 7.926 1.00 94.88 105 PHE A N 1
ATOM 846 C CA . PHE A 1 105 ? 2.356 1.691 8.424 1.00 94.88 105 PHE A CA 1
ATOM 847 C C . PHE A 1 105 ? 2.623 0.954 9.743 1.00 94.88 105 PHE A C 1
ATOM 849 O O . PHE A 1 105 ? 3.763 0.938 10.207 1.00 94.88 105 PHE A O 1
ATOM 856 N N . ASP A 1 106 ? 1.615 0.319 10.348 1.00 94.56 106 ASP A N 1
ATOM 857 C CA . ASP A 1 106 ? 1.826 -0.543 11.505 1.00 94.56 106 ASP A CA 1
ATOM 858 C C . ASP A 1 106 ? 2.509 -1.851 11.076 1.00 94.56 106 ASP A C 1
ATOM 860 O O . ASP A 1 106 ? 1.871 -2.827 10.675 1.00 94.56 106 ASP A O 1
ATOM 864 N N . ILE A 1 107 ? 3.840 -1.874 11.185 1.00 92.00 107 ILE A N 1
ATOM 865 C CA . ILE A 1 107 ? 4.686 -3.025 10.836 1.00 92.00 107 ILE A CA 1
ATOM 866 C C . ILE A 1 107 ? 4.318 -4.269 11.654 1.00 92.00 107 ILE A C 1
ATOM 868 O O . ILE A 1 107 ? 4.540 -5.384 11.184 1.00 92.00 107 ILE A O 1
ATOM 872 N N . SER A 1 108 ? 3.762 -4.120 12.860 1.00 91.81 108 SER A N 1
ATOM 873 C CA . SER A 1 108 ? 3.356 -5.280 13.659 1.00 91.81 108 SER A CA 1
ATOM 874 C C . SER A 1 108 ? 2.178 -6.025 13.024 1.00 91.81 108 SER A C 1
ATOM 876 O O . SER A 1 108 ? 2.124 -7.252 13.102 1.00 91.81 108 SER A O 1
ATOM 878 N N . GLN A 1 109 ? 1.298 -5.299 12.328 1.00 93.25 109 GLN A N 1
ATOM 879 C CA . GLN A 1 109 ? 0.113 -5.843 11.664 1.00 93.25 109 GLN A CA 1
ATOM 880 C C . GL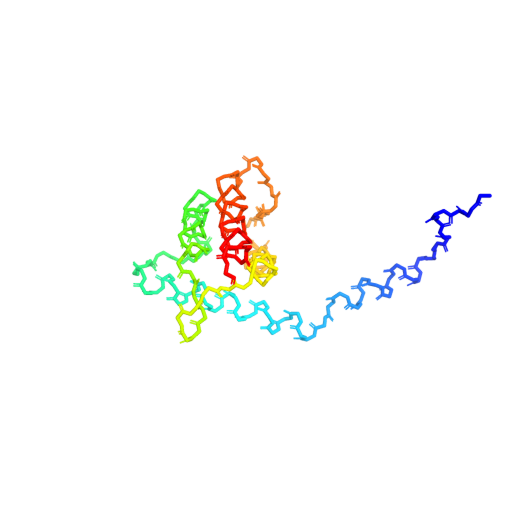N A 1 109 ? 0.360 -6.177 10.188 1.00 93.25 109 GLN A C 1
ATOM 882 O O . GLN A 1 109 ? -0.094 -7.213 9.713 1.00 93.25 109 GLN A O 1
ATOM 887 N N . PHE A 1 110 ? 1.119 -5.342 9.473 1.00 96.00 110 PHE A N 1
ATOM 888 C CA . PHE A 1 110 ? 1.300 -5.414 8.015 1.00 96.00 110 PHE A CA 1
ATOM 889 C C . PHE A 1 110 ? 2.727 -5.813 7.606 1.00 96.00 110 PHE A C 1
ATOM 891 O O . PHE A 1 110 ? 3.252 -5.392 6.576 1.00 96.00 110 PHE A O 1
ATOM 898 N N . LYS A 1 111 ? 3.405 -6.625 8.424 1.00 96.50 111 LYS A N 1
ATOM 899 C CA . LYS A 1 111 ? 4.816 -6.995 8.213 1.00 96.50 111 LYS A CA 1
ATOM 900 C C . LYS A 1 111 ? 5.096 -7.604 6.835 1.00 96.50 111 LYS A C 1
ATOM 902 O O . LYS A 1 111 ? 6.146 -7.326 6.254 1.00 96.50 111 LYS A O 1
ATOM 907 N N . SER A 1 112 ? 4.215 -8.479 6.350 1.00 97.06 112 SER A N 1
ATOM 908 C CA . SER A 1 112 ? 4.345 -9.124 5.037 1.00 97.06 112 SER A CA 1
ATOM 909 C C . SER A 1 112 ? 4.200 -8.105 3.911 1.00 97.06 112 SER A C 1
ATOM 911 O O . SER A 1 112 ? 5.082 -8.036 3.062 1.00 97.06 112 SER A O 1
ATOM 913 N N . LEU A 1 113 ? 3.204 -7.221 3.991 1.00 97.94 113 LEU A N 1
ATOM 914 C CA . LEU A 1 113 ? 2.990 -6.127 3.044 1.00 97.94 113 LEU A CA 1
ATOM 915 C C . LEU A 1 113 ? 4.224 -5.235 2.867 1.00 97.94 113 LEU A C 1
ATOM 917 O O . LEU A 1 113 ? 4.657 -5.004 1.738 1.00 97.94 113 LEU A O 1
ATOM 921 N N . HIS A 1 114 ? 4.847 -4.801 3.969 1.00 97.50 114 HIS A N 1
ATOM 922 C CA . HIS A 1 114 ? 6.087 -4.010 3.911 1.00 97.50 114 HIS A CA 1
ATOM 923 C C . HIS A 1 114 ? 7.239 -4.784 3.266 1.00 97.50 114 HIS A C 1
ATOM 925 O O . HIS A 1 114 ? 7.965 -4.240 2.438 1.00 97.50 114 HIS A O 1
ATOM 931 N N . ARG A 1 115 ? 7.395 -6.073 3.595 1.00 97.88 115 ARG A N 1
ATOM 932 C CA . ARG A 1 115 ? 8.429 -6.926 2.983 1.00 97.88 115 ARG A CA 1
ATOM 933 C C . ARG A 1 115 ? 8.210 -7.112 1.484 1.00 97.88 115 ARG A C 1
ATOM 935 O O . ARG A 1 115 ? 9.187 -7.103 0.738 1.00 97.88 115 ARG A O 1
ATOM 942 N N . THR A 1 116 ? 6.960 -7.268 1.058 1.00 98.19 116 THR A N 1
ATOM 943 C CA . THR A 1 116 ? 6.577 -7.395 -0.351 1.00 98.19 116 THR A CA 1
ATOM 944 C C . THR A 1 116 ? 6.902 -6.115 -1.116 1.00 98.19 116 THR A C 1
ATOM 946 O O . THR A 1 116 ? 7.595 -6.175 -2.133 1.00 98.19 116 THR A O 1
ATOM 949 N N . LEU A 1 117 ? 6.501 -4.953 -0.587 1.00 97.50 117 LEU A N 1
ATOM 950 C CA . LEU A 1 117 ? 6.812 -3.650 -1.180 1.00 97.50 117 LEU A CA 1
ATOM 951 C C . LEU A 1 117 ? 8.327 -3.422 -1.290 1.00 97.50 117 LEU A C 1
ATOM 953 O O . LEU A 1 117 ? 8.830 -3.101 -2.367 1.00 97.50 117 LEU A O 1
ATOM 957 N N . ASP A 1 118 ? 9.070 -3.634 -0.201 1.00 96.81 118 ASP A N 1
ATOM 958 C CA . ASP A 1 118 ? 10.527 -3.479 -0.174 1.00 96.81 118 ASP A CA 1
ATOM 959 C C . ASP A 1 118 ? 11.229 -4.408 -1.167 1.00 96.81 118 ASP A C 1
ATOM 961 O O . ASP A 1 118 ? 12.160 -3.993 -1.863 1.00 96.81 118 ASP A O 1
ATOM 965 N N . GLY A 1 119 ? 10.803 -5.672 -1.231 1.00 97.25 119 GLY A N 1
ATOM 966 C CA . GLY A 1 119 ? 11.354 -6.663 -2.151 1.00 97.25 119 GLY A CA 1
ATOM 967 C C . GLY A 1 119 ? 11.154 -6.263 -3.612 1.00 97.25 119 GLY A C 1
ATOM 968 O O . GLY A 1 119 ? 12.104 -6.303 -4.396 1.00 97.25 119 GLY A O 1
ATOM 969 N N . HIS A 1 120 ? 9.950 -5.810 -3.965 1.00 96.75 120 HIS A N 1
ATOM 970 C CA . HIS A 1 120 ? 9.630 -5.369 -5.325 1.00 96.75 120 HIS A CA 1
ATOM 971 C C . HIS A 1 120 ? 10.362 -4.077 -5.701 1.00 96.75 120 HIS A C 1
ATOM 973 O O . HIS A 1 120 ? 10.932 -3.974 -6.784 1.00 96.75 120 HIS A O 1
ATOM 979 N N . MET A 1 121 ? 10.458 -3.105 -4.791 1.00 96.31 121 MET A N 1
ATOM 980 C CA . MET A 1 121 ? 11.239 -1.889 -5.042 1.00 96.31 121 MET A CA 1
ATOM 981 C C . MET A 1 121 ? 12.727 -2.184 -5.266 1.00 96.31 121 MET A C 1
ATOM 983 O O . MET A 1 121 ? 13.345 -1.572 -6.143 1.00 96.31 121 MET A O 1
ATOM 987 N N . LYS A 1 122 ? 13.305 -3.123 -4.504 1.00 95.62 122 LYS A N 1
ATOM 988 C CA . LYS A 1 122 ? 14.698 -3.562 -4.687 1.00 95.62 122 LYS A CA 1
ATOM 989 C C . LYS A 1 122 ? 14.899 -4.253 -6.031 1.00 95.62 122 LYS A C 1
ATOM 991 O O . LYS A 1 122 ? 15.840 -3.900 -6.737 1.00 95.62 122 LYS A O 1
ATOM 996 N N . SER A 1 123 ? 13.998 -5.155 -6.427 1.00 94.75 123 SER A N 1
ATOM 997 C CA . SER A 1 123 ? 14.115 -5.841 -7.720 1.00 94.75 123 SER A CA 1
ATOM 998 C C . SER A 1 123 ? 14.062 -4.859 -8.897 1.00 94.75 123 SER A C 1
ATOM 1000 O O . SER A 1 123 ? 14.886 -4.955 -9.806 1.00 94.75 123 SER A O 1
ATOM 1002 N N . ILE A 1 124 ? 13.189 -3.845 -8.838 1.00 92.38 124 ILE A N 1
ATOM 1003 C CA . ILE A 1 124 ? 13.131 -2.760 -9.833 1.00 92.38 124 ILE A CA 1
ATOM 1004 C C . ILE A 1 124 ? 14.445 -1.962 -9.865 1.00 92.38 124 ILE A C 1
ATOM 1006 O O . ILE A 1 124 ? 14.927 -1.585 -10.936 1.00 92.38 124 ILE A O 1
ATOM 1010 N N . ALA A 1 125 ? 15.021 -1.657 -8.700 1.00 88.56 125 ALA A N 1
ATOM 1011 C CA . ALA A 1 125 ? 16.260 -0.889 -8.611 1.00 88.56 125 ALA A CA 1
ATOM 1012 C C . ALA A 1 125 ? 17.466 -1.659 -9.172 1.00 88.56 125 ALA A C 1
ATOM 1014 O O . ALA A 1 125 ? 18.311 -1.059 -9.837 1.00 88.56 125 ALA A O 1
ATOM 1015 N N . ASP A 1 126 ? 17.533 -2.968 -8.942 1.00 88.38 126 ASP A N 1
ATOM 1016 C CA . ASP A 1 126 ? 18.635 -3.805 -9.417 1.00 88.38 126 ASP A CA 1
ATOM 1017 C C .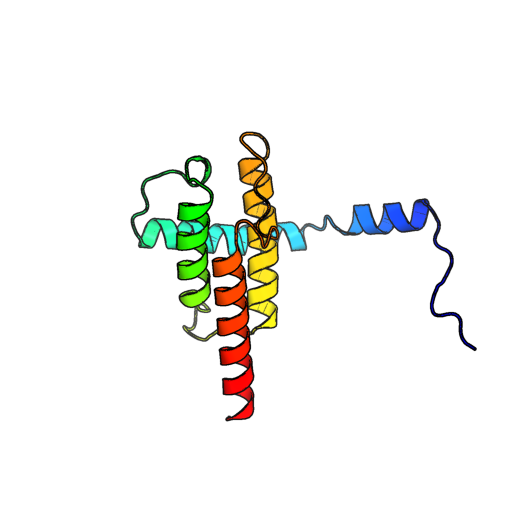 ASP A 1 126 ? 18.539 -4.090 -10.922 1.00 88.38 126 ASP A C 1
ATOM 1019 O O . ASP A 1 126 ? 19.550 -4.029 -11.619 1.00 88.38 126 ASP A O 1
ATOM 1023 N N . GLN A 1 127 ? 17.330 -4.264 -11.468 1.00 79.12 127 GLN A N 1
ATOM 1024 C CA . GLN A 1 127 ? 17.117 -4.363 -12.920 1.00 79.12 127 GLN A CA 1
ATOM 1025 C C . GLN A 1 127 ? 17.607 -3.123 -13.684 1.00 79.12 127 GLN A C 1
ATOM 1027 O O . GLN A 1 127 ? 18.055 -3.241 -14.820 1.00 79.12 127 GLN A O 1
ATOM 1032 N N . ARG A 1 128 ? 17.572 -1.933 -13.068 1.00 71.19 128 ARG A N 1
ATOM 1033 C CA . ARG A 1 128 ? 18.102 -0.698 -13.674 1.00 71.19 128 ARG A CA 1
ATOM 1034 C C . ARG A 1 128 ? 19.619 -0.585 -13.670 1.00 71.19 128 ARG A C 1
ATOM 1036 O O . ARG A 1 128 ? 20.136 0.220 -14.428 1.00 71.19 128 ARG A O 1
ATOM 1043 N N . LYS A 1 129 ? 20.317 -1.303 -12.790 1.00 64.00 129 LYS A N 1
ATOM 1044 C CA . LYS A 1 129 ? 21.789 -1.293 -12.749 1.00 64.00 129 LYS A CA 1
ATOM 1045 C C . LYS A 1 129 ? 22.399 -2.246 -13.775 1.00 64.00 129 LYS A C 1
ATOM 1047 O O . LYS A 1 129 ? 23.562 -2.086 -14.121 1.00 64.00 129 LYS A O 1
ATOM 1052 N N . ASN A 1 130 ? 21.621 -3.236 -14.212 1.00 56.84 130 ASN A N 1
ATOM 1053 C CA . ASN A 1 130 ? 22.051 -4.287 -15.133 1.00 56.84 130 ASN A CA 1
ATOM 1054 C C . ASN A 1 130 ? 21.695 -3.997 -16.605 1.00 56.84 130 ASN A C 1
ATOM 1056 O O . ASN A 1 130 ? 22.019 -4.818 -17.460 1.00 56.84 130 ASN A O 1
ATOM 1060 N N . ASN A 1 131 ? 21.043 -2.863 -16.883 1.00 49.19 131 ASN A N 1
ATOM 1061 C CA . ASN A 1 131 ? 20.718 -2.345 -18.218 1.00 49.19 131 ASN A CA 1
ATOM 1062 C C . ASN A 1 131 ? 21.494 -1.053 -18.473 1.00 49.19 131 ASN A C 1
ATOM 1064 O O . ASN A 1 131 ? 21.864 -0.823 -19.643 1.00 49.19 131 ASN A O 1
#